Protein AF-A0A847ISI8-F1 (afdb_monomer_lite)

pLDDT: mean 74.15, std 16.44, range [33.94, 92.56]

Foldseek 3Di:
DDDPPPVVCVVPVPDDDDDDPVVVVVVVVVVVVVCVVPPDDDDDDDDDDDDDDDDDDDWDFAAPVVLCVLVVDDPVVVVCCCPPLQQFDFDADPNGTTGTPVQSVCVVVQQTAGPVRHRSDDD

Structure (mmCIF, N/CA/C/O backbone):
data_AF-A0A847ISI8-F1
#
_entry.id   AF-A0A847ISI8-F1
#
loop_
_atom_site.group_PDB
_atom_site.id
_atom_site.type_symbol
_atom_site.label_atom_id
_atom_site.label_alt_id
_atom_site.label_comp_id
_atom_site.label_asym_id
_atom_site.label_entity_id
_atom_site.label_seq_id
_atom_site.pdbx_PDB_ins_code
_atom_site.Cartn_x
_atom_site.Cartn_y
_atom_site.Cartn_z
_atom_site.occupancy
_atom_site.B_iso_or_equiv
_atom_site.auth_seq_id
_atom_site.auth_comp_id
_atom_site.auth_asym_id
_atom_site.auth_atom_id
_atom_site.pdbx_PDB_model_num
ATOM 1 N N . MET A 1 1 ? 17.277 -9.617 -46.816 1.00 47.56 1 MET A N 1
ATOM 2 C CA . MET A 1 1 ? 17.878 -10.237 -45.618 1.00 47.56 1 MET A CA 1
ATOM 3 C C . MET A 1 1 ? 17.778 -9.218 -44.500 1.00 47.56 1 MET A C 1
ATOM 5 O O . MET A 1 1 ? 18.490 -8.226 -44.554 1.00 47.56 1 MET A O 1
ATOM 9 N N . GLY A 1 2 ? 16.815 -9.379 -43.592 1.00 66.12 2 GLY A N 1
ATOM 10 C CA . GLY A 1 2 ? 16.761 -8.571 -42.373 1.00 66.12 2 GLY A CA 1
ATOM 11 C C . GLY A 1 2 ? 17.753 -9.144 -41.368 1.00 66.12 2 GLY A C 1
ATOM 12 O O . GLY A 1 2 ? 17.881 -10.363 -41.279 1.00 66.12 2 GLY A O 1
ATOM 13 N N . ILE A 1 3 ? 18.491 -8.283 -40.679 1.00 76.06 3 ILE A N 1
ATOM 14 C CA . ILE A 1 3 ? 19.351 -8.698 -39.571 1.00 76.06 3 ILE A CA 1
ATOM 15 C C . ILE A 1 3 ? 18.443 -8.847 -38.351 1.00 76.06 3 ILE A C 1
ATOM 17 O O . ILE A 1 3 ? 17.721 -7.907 -38.020 1.00 76.06 3 ILE A O 1
ATOM 21 N N . ASP A 1 4 ? 18.464 -10.014 -37.709 1.00 83.06 4 ASP A N 1
ATOM 22 C CA . ASP A 1 4 ? 17.762 -10.216 -36.445 1.00 83.06 4 ASP A CA 1
ATOM 23 C C . ASP A 1 4 ? 18.556 -9.558 -35.311 1.00 83.06 4 ASP A C 1
ATOM 25 O O . ASP A 1 4 ? 19.555 -10.083 -34.815 1.00 83.06 4 ASP A O 1
ATOM 29 N N . ILE A 1 5 ? 18.113 -8.359 -34.940 1.00 82.94 5 ILE A N 1
ATOM 30 C CA . ILE A 1 5 ? 18.723 -7.551 -33.883 1.00 82.94 5 ILE A CA 1
ATOM 31 C C . ILE A 1 5 ? 18.575 -8.244 -32.519 1.00 82.94 5 ILE A C 1
ATOM 33 O O . ILE A 1 5 ? 19.440 -8.075 -31.662 1.00 82.94 5 ILE A O 1
ATOM 37 N N . TYR A 1 6 ? 17.518 -9.039 -32.318 1.00 83.88 6 TYR A N 1
ATOM 38 C CA . TYR A 1 6 ? 17.254 -9.702 -31.045 1.00 83.88 6 TYR A CA 1
ATOM 39 C C . TYR A 1 6 ? 18.282 -10.800 -30.770 1.00 83.88 6 TYR A C 1
ATOM 41 O O . TYR A 1 6 ? 18.927 -10.787 -29.721 1.00 83.88 6 TYR A O 1
ATOM 49 N N . SER A 1 7 ? 18.505 -11.697 -31.733 1.00 85.25 7 SER A N 1
ATOM 50 C CA . SER A 1 7 ? 19.541 -12.731 -31.611 1.00 85.25 7 SER A CA 1
ATOM 51 C C . SER A 1 7 ? 20.938 -12.130 -31.474 1.00 85.25 7 SER A C 1
ATOM 53 O O . SER A 1 7 ? 21.706 -12.557 -30.618 1.00 85.25 7 SER A O 1
ATOM 55 N N . LEU A 1 8 ? 21.246 -11.077 -32.240 1.00 85.44 8 LEU A N 1
ATOM 56 C CA . LEU A 1 8 ? 22.545 -10.408 -32.160 1.00 85.44 8 LEU A CA 1
ATOM 57 C C . LEU A 1 8 ? 22.813 -9.810 -30.768 1.00 85.44 8 LEU A C 1
ATOM 59 O O . LEU A 1 8 ? 23.932 -9.897 -30.267 1.00 85.44 8 LEU A O 1
ATOM 63 N N . ALA A 1 9 ? 21.791 -9.224 -30.139 1.00 87.75 9 ALA A N 1
ATOM 64 C CA . ALA A 1 9 ? 21.897 -8.668 -28.793 1.00 87.75 9 ALA A CA 1
ATOM 65 C C . ALA A 1 9 ? 22.051 -9.749 -27.707 1.00 87.75 9 ALA A C 1
ATOM 67 O O . ALA A 1 9 ? 22.676 -9.485 -26.681 1.00 87.75 9 ALA A O 1
ATOM 68 N N . LEU A 1 10 ? 21.503 -10.953 -27.919 1.00 88.38 10 LEU A N 1
ATOM 69 C CA . LEU A 1 10 ? 21.673 -12.086 -27.002 1.00 88.38 10 LEU A CA 1
ATOM 70 C C . LEU A 1 10 ? 23.075 -12.693 -27.087 1.00 88.38 10 LEU A C 1
ATOM 72 O O . LEU A 1 10 ? 23.683 -12.969 -26.054 1.00 88.38 10 LEU A O 1
ATOM 76 N N . ASP A 1 11 ? 23.585 -12.879 -28.304 1.00 92.56 11 ASP A N 1
ATOM 77 C CA . ASP A 1 11 ? 24.890 -13.502 -28.533 1.00 92.56 11 ASP A CA 1
ATOM 78 C C . ASP A 1 11 ? 26.052 -12.559 -28.176 1.00 92.56 11 ASP A C 1
ATOM 80 O O . ASP A 1 11 ? 27.118 -13.007 -27.748 1.00 92.56 11 ASP A O 1
ATOM 84 N N . TYR A 1 12 ? 25.847 -11.244 -28.317 1.00 90.75 12 TYR A N 1
ATOM 85 C CA . TYR A 1 12 ? 26.867 -10.223 -28.079 1.00 90.75 12 TYR A CA 1
ATOM 86 C C . TYR A 1 12 ? 26.295 -9.025 -27.295 1.00 90.75 12 TYR A C 1
ATOM 88 O O . TYR A 1 12 ? 26.014 -7.976 -27.890 1.00 90.75 12 TYR A O 1
ATOM 96 N N . PRO A 1 13 ? 26.161 -9.133 -25.958 1.00 87.06 13 PRO A N 1
ATOM 97 C CA . PRO A 1 13 ? 25.472 -8.135 -25.131 1.00 87.06 13 PRO A CA 1
ATOM 98 C C . PRO A 1 13 ? 26.160 -6.762 -25.087 1.00 87.06 13 PRO A C 1
ATOM 100 O O . PRO A 1 13 ? 25.494 -5.754 -24.866 1.00 87.06 13 PRO A O 1
ATOM 103 N N . ASP A 1 14 ? 27.469 -6.701 -25.339 1.00 91.38 14 ASP A N 1
ATOM 104 C CA . ASP A 1 14 ? 28.242 -5.449 -25.350 1.00 91.38 14 ASP A CA 1
ATOM 105 C C . ASP A 1 14 ? 28.233 -4.739 -26.722 1.00 91.38 14 ASP A C 1
ATOM 107 O O . ASP A 1 14 ? 28.962 -3.768 -26.943 1.00 91.38 14 ASP A O 1
ATOM 111 N N . THR A 1 15 ? 27.426 -5.214 -27.678 1.00 88.06 15 THR A N 1
ATOM 112 C CA . THR A 1 15 ? 27.358 -4.638 -29.028 1.00 88.06 15 THR A CA 1
ATOM 113 C C . THR A 1 15 ? 26.641 -3.292 -29.030 1.00 88.06 15 THR A C 1
ATOM 115 O O . THR A 1 15 ? 25.498 -3.169 -28.593 1.00 88.06 15 THR A O 1
ATOM 118 N N . ILE A 1 16 ? 27.274 -2.279 -29.622 1.00 88.69 16 ILE A N 1
ATOM 119 C CA . ILE A 1 16 ? 26.649 -0.974 -29.857 1.00 88.69 16 ILE A CA 1
ATOM 120 C C . ILE A 1 16 ? 25.997 -0.979 -31.240 1.00 88.69 16 ILE A C 1
ATOM 122 O O . ILE A 1 16 ? 26.681 -1.065 -32.259 1.00 88.69 16 ILE A O 1
ATOM 126 N N . ILE A 1 17 ? 24.672 -0.840 -31.274 1.00 87.25 17 ILE A N 1
ATOM 127 C CA . ILE A 1 17 ? 23.886 -0.809 -32.512 1.00 87.25 17 ILE A CA 1
ATOM 128 C C . ILE A 1 17 ? 23.367 0.609 -32.737 1.00 87.25 17 ILE A C 1
ATOM 130 O O . ILE A 1 17 ? 22.680 1.182 -31.892 1.00 87.25 17 ILE A O 1
ATOM 134 N N . GLN A 1 18 ? 23.688 1.185 -33.894 1.00 88.56 18 GLN A N 1
ATOM 135 C CA . GLN A 1 18 ? 23.125 2.465 -34.311 1.00 88.56 18 GLN A CA 1
ATOM 136 C C . GLN A 1 18 ? 21.760 2.236 -34.964 1.00 88.56 18 GLN A C 1
ATOM 138 O O . GLN A 1 18 ? 21.664 1.589 -36.004 1.00 88.56 18 GLN A O 1
ATOM 143 N N . VAL A 1 19 ? 20.709 2.795 -34.364 1.00 87.69 19 VAL A N 1
ATOM 144 C CA . VAL A 1 19 ? 19.331 2.735 -34.871 1.00 87.69 19 VAL A CA 1
ATOM 145 C C . VAL A 1 19 ? 18.779 4.142 -35.077 1.00 87.69 19 VAL A C 1
ATOM 147 O O . VAL A 1 19 ? 19.171 5.085 -34.384 1.00 87.69 19 VAL A O 1
ATOM 150 N N . LYS A 1 20 ? 17.862 4.310 -36.035 1.00 90.50 20 LYS A N 1
ATOM 151 C CA . LYS A 1 20 ? 17.154 5.583 -36.195 1.00 90.50 20 LYS A CA 1
ATOM 152 C C . LYS A 1 20 ? 16.159 5.768 -35.054 1.00 90.50 20 LYS A C 1
ATOM 154 O O . LYS A 1 20 ? 15.511 4.824 -34.612 1.00 90.50 20 LYS A O 1
ATOM 159 N N . ALA A 1 21 ? 15.987 7.015 -34.623 1.00 87.69 21 ALA A N 1
ATOM 160 C CA . ALA A 1 21 ? 15.030 7.348 -33.571 1.00 87.69 21 ALA A CA 1
ATOM 161 C C . ALA A 1 21 ? 13.574 7.013 -33.956 1.00 87.69 21 ALA A C 1
ATOM 163 O O . ALA A 1 21 ? 12.790 6.659 -33.081 1.00 87.69 21 ALA A O 1
ATOM 164 N N . SER A 1 22 ? 13.217 7.095 -35.246 1.00 87.25 22 SER A N 1
ATOM 165 C CA . SER A 1 22 ? 11.895 6.697 -35.758 1.00 87.25 22 SER A CA 1
ATOM 166 C C . SER A 1 22 ? 11.588 5.234 -35.457 1.00 87.25 22 SER A C 1
ATOM 168 O O . SER A 1 22 ? 10.532 4.923 -34.913 1.00 87.25 22 SER A O 1
ATOM 170 N N . ASP A 1 23 ? 12.553 4.369 -35.745 1.00 86.50 23 ASP A N 1
ATOM 171 C CA . ASP A 1 23 ? 12.400 2.919 -35.685 1.00 86.50 23 ASP A CA 1
ATOM 172 C C . ASP A 1 23 ? 12.342 2.465 -34.217 1.00 86.50 23 ASP A C 1
ATOM 174 O O . ASP A 1 23 ? 11.575 1.575 -33.858 1.00 86.50 23 ASP A O 1
ATOM 178 N N . LEU A 1 24 ? 13.079 3.151 -33.332 1.00 87.06 24 LEU A N 1
ATOM 179 C CA . LEU A 1 24 ? 13.000 2.935 -31.885 1.00 87.06 24 LEU A CA 1
ATOM 180 C C . LEU A 1 24 ? 11.615 3.292 -31.318 1.00 87.06 24 LEU A C 1
ATOM 182 O O . LEU A 1 24 ? 11.102 2.588 -30.449 1.00 87.06 24 LEU A O 1
ATOM 186 N N . VAL A 1 25 ? 11.002 4.379 -31.798 1.00 88.00 25 VAL A N 1
ATOM 187 C CA . VAL A 1 25 ? 9.648 4.776 -31.375 1.00 88.00 25 VAL A CA 1
ATOM 188 C C . VAL A 1 25 ? 8.603 3.795 -31.897 1.00 88.00 25 VAL A C 1
ATOM 190 O O . VAL A 1 25 ? 7.663 3.477 -31.172 1.00 88.00 25 VAL A O 1
ATOM 193 N N . GLU A 1 26 ? 8.752 3.316 -33.128 1.00 86.19 26 GLU A N 1
ATOM 194 C CA . GLU A 1 26 ? 7.860 2.315 -33.712 1.00 86.19 26 GLU A CA 1
ATOM 195 C C . GLU A 1 26 ? 7.916 0.999 -32.930 1.00 86.19 26 GLU A C 1
ATOM 197 O O . GLU A 1 26 ? 6.876 0.518 -32.481 1.00 86.19 26 GLU A O 1
ATOM 202 N N . ALA A 1 27 ? 9.119 0.495 -32.639 1.00 84.50 27 ALA A N 1
ATOM 203 C CA . ALA A 1 27 ? 9.303 -0.681 -31.794 1.00 84.50 27 ALA A CA 1
ATOM 204 C C . ALA A 1 27 ? 8.654 -0.494 -30.411 1.00 84.50 27 ALA A C 1
ATOM 206 O O . ALA A 1 27 ? 7.904 -1.353 -29.953 1.00 84.50 27 ALA A O 1
ATOM 207 N N . ALA A 1 28 ? 8.868 0.659 -29.763 1.00 84.94 28 ALA A N 1
ATOM 208 C CA . ALA A 1 28 ? 8.262 0.962 -28.467 1.00 84.94 28 ALA A CA 1
ATOM 209 C C . ALA A 1 28 ? 6.723 0.950 -28.501 1.00 84.94 28 ALA A C 1
ATOM 211 O O . ALA A 1 28 ? 6.102 0.530 -27.528 1.00 84.94 28 ALA A O 1
ATOM 212 N N . ARG A 1 29 ? 6.094 1.394 -29.598 1.00 84.38 29 ARG A N 1
ATOM 213 C CA . ARG A 1 29 ? 4.629 1.357 -29.751 1.00 84.38 29 ARG A CA 1
ATOM 214 C C . ARG A 1 29 ? 4.105 -0.068 -29.869 1.00 84.38 29 ARG A C 1
ATOM 216 O O . ARG A 1 29 ? 3.160 -0.395 -29.162 1.00 84.38 29 ARG A O 1
ATOM 223 N N . VAL A 1 30 ? 4.757 -0.903 -30.678 1.00 82.50 30 VAL A N 1
ATOM 224 C CA . VAL A 1 30 ? 4.402 -2.325 -30.822 1.00 82.50 30 VAL A CA 1
ATOM 225 C C . VAL A 1 30 ? 4.483 -3.041 -29.469 1.00 82.50 30 VAL A C 1
ATOM 227 O O . VAL A 1 30 ? 3.543 -3.726 -29.082 1.00 82.50 30 VAL A O 1
ATOM 230 N N . PHE A 1 31 ? 5.533 -2.788 -28.677 1.00 78.44 31 PHE A N 1
ATOM 231 C CA . PHE A 1 31 ? 5.636 -3.351 -27.324 1.00 78.44 31 PHE A CA 1
ATOM 232 C C . PHE A 1 31 ? 4.520 -2.884 -26.380 1.00 78.44 31 PHE A C 1
ATOM 234 O O . PHE A 1 31 ? 4.075 -3.649 -25.529 1.00 78.44 31 PHE A O 1
ATOM 241 N N . ILE A 1 32 ? 4.069 -1.631 -26.494 1.00 78.06 32 ILE A N 1
ATOM 242 C CA . ILE A 1 32 ? 2.969 -1.111 -25.668 1.00 78.06 32 ILE A CA 1
ATOM 243 C C . ILE A 1 32 ? 1.639 -1.764 -26.058 1.00 78.06 32 ILE A C 1
ATOM 245 O O . ILE A 1 32 ? 0.830 -2.038 -25.175 1.00 78.06 32 ILE A O 1
ATOM 249 N N . GLU A 1 33 ? 1.408 -2.017 -27.346 1.00 68.69 33 GLU A N 1
ATOM 250 C CA . GLU A 1 33 ? 0.206 -2.708 -27.826 1.00 68.69 33 GLU A CA 1
ATOM 251 C C . GLU A 1 33 ? 0.173 -4.172 -27.363 1.00 68.69 33 GLU A C 1
ATOM 253 O O . GLU A 1 33 ? -0.853 -4.618 -26.850 1.00 68.69 33 GLU A O 1
ATOM 258 N N . ASP A 1 34 ? 1.308 -4.875 -27.412 1.00 64.81 34 ASP A N 1
ATOM 259 C CA . ASP A 1 34 ? 1.438 -6.234 -26.864 1.00 64.81 34 ASP A CA 1
ATOM 260 C C . ASP A 1 34 ? 1.222 -6.269 -25.341 1.00 64.81 34 ASP A C 1
ATOM 262 O O . ASP A 1 34 ? 0.575 -7.174 -24.810 1.00 64.81 34 ASP A O 1
ATOM 266 N N . LEU A 1 35 ? 1.708 -5.255 -24.619 1.00 59.22 35 LEU A N 1
ATOM 267 C CA . LEU A 1 35 ? 1.489 -5.122 -23.176 1.00 59.22 35 LEU A CA 1
ATOM 268 C C . LEU A 1 35 ? 0.056 -4.707 -22.821 1.00 59.22 35 LEU A C 1
ATOM 270 O O . LEU A 1 35 ? -0.404 -5.026 -21.730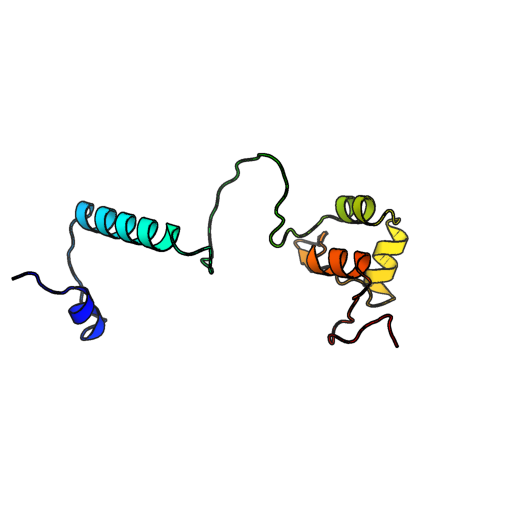 1.00 59.22 35 LEU A O 1
ATOM 274 N N . ALA A 1 36 ? -0.675 -4.033 -23.713 1.00 58.56 36 ALA A N 1
ATOM 275 C CA . ALA A 1 36 ? -2.075 -3.671 -23.483 1.00 58.56 36 ALA A CA 1
ATOM 276 C C . ALA A 1 36 ? -3.013 -4.895 -23.473 1.00 58.56 36 ALA A C 1
ATOM 278 O O . ALA A 1 36 ? -4.123 -4.810 -22.948 1.00 58.56 36 ALA A O 1
ATOM 279 N N . LEU A 1 37 ? -2.563 -6.037 -24.007 1.00 55.06 37 LEU A N 1
ATOM 280 C CA . LEU A 1 37 ? -3.273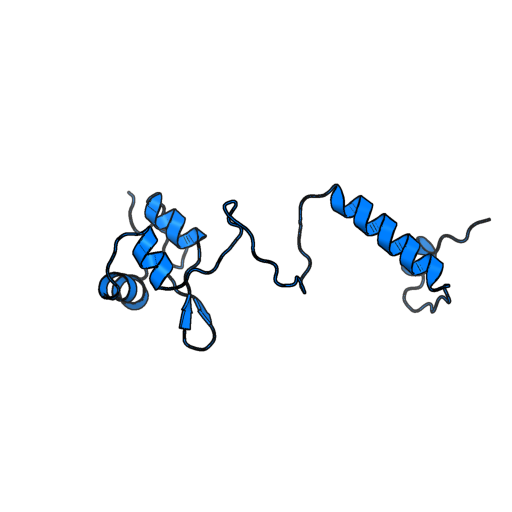 -7.319 -23.961 1.00 55.06 37 LEU A CA 1
ATOM 281 C C . LEU A 1 37 ? -2.949 -8.152 -22.706 1.00 55.06 37 LEU A C 1
ATOM 283 O O . LEU A 1 37 ? -3.587 -9.181 -22.476 1.00 55.06 37 LEU A O 1
ATOM 287 N N . VAL A 1 38 ? -2.007 -7.708 -21.866 1.00 47.47 38 VAL A N 1
ATOM 288 C CA . VAL A 1 38 ? -1.633 -8.369 -20.608 1.00 47.47 38 VAL A CA 1
ATOM 289 C C . VAL A 1 38 ? -2.020 -7.459 -19.436 1.00 47.47 38 VAL A C 1
ATOM 291 O O . VAL A 1 38 ? -1.470 -6.365 -19.308 1.00 47.47 38 VAL A O 1
ATOM 294 N N . PRO A 1 39 ? -2.945 -7.860 -18.542 1.00 44.81 39 PRO A N 1
ATOM 295 C CA . PRO A 1 39 ? -3.266 -7.051 -17.377 1.00 44.81 39 PRO A CA 1
ATOM 296 C C . PRO A 1 39 ? -2.053 -6.993 -16.438 1.00 44.81 39 PRO A C 1
ATOM 298 O O . PRO A 1 39 ? -1.705 -7.958 -15.764 1.00 44.81 39 PRO A O 1
ATOM 301 N N . GLU A 1 40 ? -1.406 -5.830 -16.449 1.00 52.19 40 GLU A N 1
ATOM 302 C CA . GLU A 1 40 ? -0.673 -5.188 -15.359 1.00 52.19 40 GLU A CA 1
ATOM 303 C C . GLU A 1 40 ? 0.061 -6.142 -14.397 1.00 52.19 40 GLU A C 1
ATOM 305 O O . GLU A 1 40 ? -0.351 -6.398 -13.263 1.00 52.19 40 GLU A O 1
ATOM 310 N N . GLN A 1 41 ? 1.220 -6.630 -14.841 1.00 46.72 41 GLN A N 1
ATOM 311 C CA . GLN A 1 41 ? 2.281 -7.088 -13.949 1.00 46.72 41 GLN A CA 1
ATOM 312 C C . GLN A 1 41 ? 3.456 -6.112 -14.062 1.00 46.72 41 GLN A C 1
ATOM 314 O O . GLN A 1 41 ? 4.174 -6.074 -15.053 1.00 46.72 41 GLN A O 1
ATOM 319 N N . GLU A 1 42 ? 3.580 -5.289 -13.021 1.00 51.12 42 GLU A N 1
ATOM 320 C CA . GLU A 1 42 ? 4.802 -4.629 -12.559 1.00 51.12 42 GLU A CA 1
ATOM 321 C C . GLU A 1 42 ? 5.666 -3.900 -13.599 1.00 51.12 42 GLU A C 1
ATOM 323 O O . GLU A 1 42 ? 6.578 -4.454 -14.200 1.00 51.12 42 GLU A O 1
ATOM 328 N N . THR A 1 43 ? 5.557 -2.571 -13.640 1.00 41.03 43 THR A N 1
ATOM 329 C CA . THR A 1 43 ? 6.770 -1.753 -13.779 1.00 41.03 43 THR A CA 1
ATOM 330 C C . THR A 1 43 ? 6.652 -0.432 -13.029 1.00 41.03 43 THR A C 1
ATOM 332 O O . THR A 1 43 ? 5.909 0.491 -13.350 1.00 41.03 43 THR A O 1
ATOM 335 N N . ARG A 1 44 ? 7.431 -0.406 -11.953 1.00 45.91 44 ARG A N 1
ATOM 336 C CA . ARG A 1 44 ? 8.034 0.724 -11.254 1.00 45.91 44 ARG A CA 1
ATOM 337 C C . ARG A 1 44 ? 8.126 2.001 -12.108 1.00 45.91 44 ARG A C 1
ATOM 339 O O . ARG A 1 44 ? 8.869 2.057 -13.078 1.00 45.91 44 ARG A O 1
ATOM 346 N N . GLY A 1 45 ? 7.491 3.064 -11.619 1.00 42.03 45 GLY A N 1
ATOM 347 C CA . GLY A 1 45 ? 7.859 4.438 -11.951 1.00 42.03 45 GLY A CA 1
ATOM 348 C C . GLY A 1 45 ? 6.923 5.145 -12.927 1.00 42.03 45 GLY A C 1
ATOM 349 O O . GLY A 1 45 ? 6.994 4.950 -14.131 1.00 42.03 45 GLY A O 1
ATOM 350 N N . ARG A 1 46 ? 6.185 6.113 -12.364 1.00 53.97 46 ARG A N 1
ATOM 351 C CA . ARG A 1 46 ? 5.595 7.288 -13.029 1.00 53.97 46 ARG A CA 1
ATOM 352 C C . ARG A 1 46 ? 4.229 7.092 -13.696 1.00 53.97 46 ARG A C 1
ATOM 354 O O . ARG A 1 46 ? 4.150 6.870 -14.892 1.00 53.97 46 ARG A O 1
ATOM 361 N N . LYS A 1 47 ? 3.161 7.425 -12.965 1.00 43.00 47 LYS A N 1
ATOM 362 C CA . LYS A 1 47 ? 1.943 8.063 -13.511 1.00 43.00 47 LYS A CA 1
ATOM 363 C C . LYS A 1 47 ? 1.443 9.066 -12.461 1.00 43.00 47 LYS A C 1
ATOM 365 O O . LYS A 1 47 ? 1.213 8.692 -11.321 1.00 43.00 47 LYS A O 1
ATOM 370 N N . LYS A 1 48 ? 1.679 10.368 -12.663 1.00 38.59 48 LYS A N 1
ATOM 371 C CA . LYS A 1 48 ? 0.828 11.342 -13.380 1.00 38.59 48 LYS A CA 1
ATOM 372 C C . LYS A 1 48 ? -0.582 11.401 -12.781 1.00 38.59 48 LYS A C 1
ATOM 374 O O . LYS A 1 48 ? -1.425 10.564 -13.067 1.00 38.59 48 LYS A O 1
ATOM 379 N N . THR A 1 49 ? -0.772 12.421 -11.949 1.00 44.38 49 THR A N 1
ATOM 380 C CA . THR A 1 49 ? -2.036 12.935 -11.425 1.00 44.38 49 THR A CA 1
ATOM 381 C C . THR A 1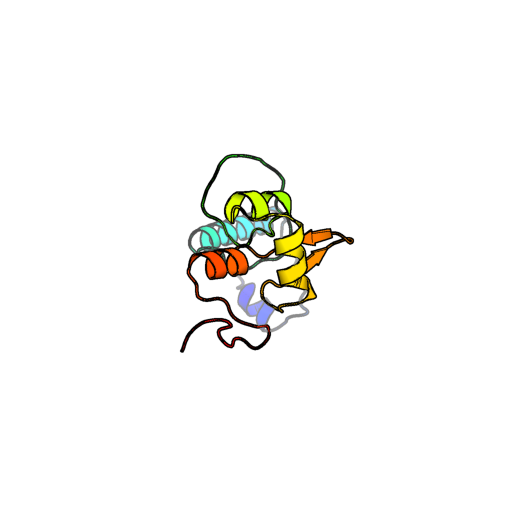 49 ? -3.047 13.137 -12.548 1.00 44.38 49 THR A C 1
ATOM 383 O O . THR A 1 49 ? -2.820 13.970 -13.424 1.00 44.38 49 THR A O 1
ATOM 386 N N . THR A 1 50 ? -4.170 12.429 -12.514 1.00 37.28 50 THR A N 1
ATOM 387 C CA . THR A 1 50 ? -5.461 12.967 -12.958 1.00 37.28 50 THR A CA 1
ATOM 388 C C . THR A 1 50 ? -6.552 12.271 -12.156 1.00 37.28 50 THR A C 1
ATOM 390 O O . THR A 1 50 ? -6.626 11.048 -12.098 1.00 37.28 50 THR A O 1
ATOM 393 N N . GLU A 1 51 ? -7.315 13.097 -11.459 1.00 50.19 51 GLU A N 1
ATOM 394 C CA . GLU A 1 51 ? -8.468 12.764 -10.642 1.00 50.19 51 GLU A CA 1
ATOM 395 C C . GLU A 1 51 ? -9.625 12.321 -11.542 1.00 50.19 51 GLU A C 1
ATOM 397 O O . GLU A 1 51 ? -9.984 13.078 -12.436 1.00 50.19 51 GLU A O 1
ATOM 402 N N . THR A 1 52 ? -10.229 11.162 -11.267 1.00 33.94 52 THR A N 1
ATOM 403 C CA . THR A 1 52 ? -11.684 10.941 -11.368 1.00 33.94 52 THR A CA 1
ATOM 404 C C . THR A 1 52 ? -12.068 9.564 -10.800 1.00 33.94 52 THR A C 1
ATOM 406 O O . THR A 1 52 ? -11.631 8.535 -11.294 1.00 33.94 52 THR A O 1
ATOM 409 N N . VAL A 1 53 ? -12.896 9.601 -9.749 1.00 40.59 53 VAL A N 1
ATOM 410 C CA . VAL A 1 53 ? -14.056 8.728 -9.458 1.00 40.59 53 VAL A CA 1
ATOM 411 C C . VAL A 1 53 ? -13.854 7.192 -9.482 1.00 40.59 53 VAL A C 1
ATOM 413 O O . VAL A 1 53 ? -13.833 6.580 -10.538 1.00 40.59 53 VAL A O 1
ATOM 416 N N . GLU A 1 54 ? -13.757 6.629 -8.265 1.00 40.41 54 GLU A N 1
ATOM 417 C CA . GLU A 1 54 ? -14.251 5.340 -7.697 1.00 40.41 54 GLU A CA 1
ATOM 418 C C . GLU A 1 54 ? -14.769 4.185 -8.607 1.00 40.41 54 GLU A C 1
ATOM 420 O O . GLU A 1 54 ? -15.380 4.455 -9.634 1.00 40.41 54 GLU A O 1
ATOM 425 N N . PRO A 1 55 ? -14.793 2.902 -8.151 1.00 48.12 55 PRO A N 1
ATOM 426 C CA . PRO A 1 55 ? -14.021 2.214 -7.111 1.00 48.12 55 PRO A CA 1
ATOM 427 C C . PRO A 1 55 ? -13.574 0.806 -7.578 1.00 48.12 55 PRO A C 1
ATOM 429 O O . PRO A 1 55 ? -14.341 -0.151 -7.534 1.00 48.12 55 PRO A O 1
ATOM 432 N N . ASP A 1 56 ? -12.308 0.634 -7.922 1.00 39.53 56 ASP A N 1
ATOM 433 C CA . ASP A 1 56 ? -11.688 -0.691 -7.901 1.00 39.53 56 ASP A CA 1
ATOM 434 C C . ASP A 1 56 ? -10.330 -0.481 -7.258 1.00 39.53 56 ASP A C 1
ATOM 436 O O . ASP A 1 56 ? -9.486 0.191 -7.835 1.00 39.53 56 ASP A O 1
ATOM 440 N N . LYS A 1 57 ? -10.197 -0.820 -5.970 1.00 47.84 57 LYS A N 1
ATOM 441 C CA . LYS A 1 57 ? -9.083 -0.380 -5.113 1.00 47.84 57 LYS A CA 1
ATOM 442 C C . LYS A 1 57 ? -7.882 -1.313 -5.285 1.00 47.84 57 LYS A C 1
ATOM 444 O O . LYS A 1 57 ? -7.868 -2.361 -4.633 1.00 47.84 57 LYS A O 1
ATOM 449 N N . PRO A 1 58 ? -6.781 -0.924 -5.956 1.00 47.62 58 PRO A N 1
ATOM 450 C CA . PRO A 1 58 ? -5.531 -1.634 -5.813 1.00 47.62 58 PRO A CA 1
ATOM 451 C C . PRO A 1 58 ? -4.680 -0.849 -4.807 1.00 47.62 58 PRO A C 1
ATOM 453 O O . PRO A 1 58 ? -4.168 0.234 -5.077 1.00 47.62 58 PRO A O 1
ATOM 456 N N . LYS A 1 59 ? -4.498 -1.412 -3.610 1.00 55.94 59 LYS A N 1
ATOM 457 C CA . LYS A 1 59 ? -3.366 -1.073 -2.724 1.00 55.94 59 LYS A CA 1
ATOM 458 C C . LYS A 1 59 ? -3.274 0.402 -2.269 1.00 55.94 59 LYS A C 1
ATOM 460 O O . LYS A 1 59 ? -2.176 0.928 -2.102 1.00 55.94 59 LYS A O 1
ATOM 465 N N . THR A 1 60 ? -4.391 1.078 -1.999 1.00 70.00 60 THR A N 1
ATOM 466 C CA . THR A 1 60 ? -4.353 2.433 -1.419 1.00 70.00 60 THR A CA 1
ATOM 467 C C . THR A 1 60 ? -3.990 2.375 0.066 1.00 70.00 60 THR A C 1
ATOM 469 O O . THR A 1 60 ? -4.654 1.713 0.868 1.00 70.00 60 THR A O 1
ATOM 472 N N . LEU A 1 61 ? -2.914 3.069 0.434 1.00 80.00 61 LEU A N 1
ATOM 473 C CA . LEU A 1 61 ? -2.576 3.351 1.823 1.00 80.00 61 LEU A CA 1
ATOM 474 C C . LEU A 1 61 ? -3.524 4.424 2.363 1.00 80.00 61 LEU A C 1
ATOM 476 O O . LEU A 1 61 ? -3.446 5.589 1.977 1.00 80.00 61 LEU A O 1
ATOM 480 N N . LEU A 1 62 ? -4.406 4.015 3.262 1.00 84.81 62 LEU A N 1
ATOM 481 C CA . LEU A 1 62 ? -5.444 4.845 3.844 1.00 84.81 62 LEU A CA 1
ATOM 482 C C . LEU A 1 62 ? -4.882 5.729 4.956 1.00 84.81 62 LEU A C 1
ATOM 484 O O . LEU A 1 62 ? -4.047 5.321 5.769 1.00 84.81 62 LEU A O 1
ATOM 488 N N . THR A 1 63 ? -5.353 6.968 4.981 1.00 86.88 63 THR A N 1
ATOM 489 C CA . THR A 1 63 ? -5.124 7.922 6.062 1.00 86.88 63 THR A CA 1
ATOM 490 C C . THR A 1 63 ? -5.978 7.572 7.267 1.00 86.88 63 THR A C 1
ATOM 492 O O . THR A 1 63 ? -7.058 6.995 7.157 1.00 86.88 63 THR A O 1
ATOM 495 N N . LYS A 1 64 ? -5.549 8.029 8.441 1.00 87.38 64 LYS A N 1
ATOM 496 C CA . LYS A 1 64 ? -6.283 7.866 9.701 1.00 87.38 64 LYS A CA 1
ATOM 497 C C . LYS A 1 64 ? -7.766 8.238 9.597 1.00 87.38 64 LYS A C 1
ATOM 499 O O . LYS A 1 64 ? -8.615 7.511 10.100 1.00 87.38 64 LYS A O 1
ATOM 504 N N . ARG A 1 65 ? -8.083 9.364 8.943 1.00 85.38 65 ARG A N 1
ATOM 505 C CA . ARG A 1 65 ? -9.466 9.844 8.765 1.00 85.38 65 ARG A CA 1
ATOM 506 C C . ARG A 1 65 ? -10.311 8.884 7.940 1.00 85.38 65 ARG A C 1
ATOM 508 O O . ARG A 1 65 ? -11.464 8.655 8.289 1.00 85.38 65 ARG A O 1
ATOM 515 N N . GLU A 1 66 ? -9.744 8.319 6.883 1.00 86.06 66 GLU A N 1
ATOM 516 C CA . GLU A 1 66 ? -10.440 7.348 6.039 1.00 86.06 66 GLU A CA 1
ATOM 517 C C . GLU A 1 66 ? -10.690 6.048 6.797 1.00 86.06 66 GLU A C 1
ATOM 519 O O . GLU A 1 66 ? -11.807 5.540 6.767 1.00 86.06 66 GLU A O 1
ATOM 524 N N . VAL A 1 67 ? -9.700 5.554 7.549 1.00 87.12 67 VAL A N 1
ATOM 525 C CA . VAL A 1 67 ? -9.866 4.336 8.359 1.00 87.12 67 VAL A CA 1
ATOM 526 C C . VAL A 1 67 ? -10.949 4.510 9.420 1.00 87.12 67 VAL A C 1
ATOM 528 O O . VAL A 1 67 ? -11.800 3.638 9.571 1.00 87.12 67 VAL A O 1
ATOM 531 N N . MET A 1 68 ? -10.966 5.650 10.118 1.00 88.62 68 MET A N 1
ATOM 532 C CA . MET A 1 68 ? -12.014 5.954 11.102 1.00 88.62 68 MET A CA 1
ATOM 533 C C . MET A 1 68 ? -13.403 5.983 10.460 1.00 88.62 68 MET A C 1
ATOM 535 O O . MET A 1 68 ? -14.350 5.457 11.036 1.00 88.62 68 MET A O 1
ATOM 539 N N . LYS A 1 69 ? -13.531 6.559 9.256 1.00 87.25 69 LYS A N 1
ATOM 540 C CA . LYS A 1 69 ? -14.805 6.603 8.526 1.00 87.25 69 LYS A CA 1
ATOM 541 C C . LYS A 1 69 ? -15.254 5.212 8.069 1.00 87.25 69 LYS A C 1
ATOM 543 O O . LYS A 1 69 ? -16.442 4.926 8.123 1.00 87.25 69 LYS A O 1
ATOM 548 N N . LEU A 1 70 ? -14.321 4.369 7.626 1.00 86.19 70 LEU A N 1
ATOM 549 C CA . LEU A 1 70 ? -14.613 3.016 7.142 1.00 86.19 70 LEU A CA 1
ATOM 550 C C . LEU A 1 70 ? -14.995 2.056 8.272 1.00 86.19 70 LEU A C 1
ATOM 552 O O . LEU A 1 70 ? -15.937 1.291 8.119 1.00 86.19 70 LEU A O 1
ATOM 556 N N . LEU A 1 71 ? -14.275 2.101 9.395 1.00 85.31 71 LEU A N 1
ATOM 557 C CA . LEU A 1 71 ? -14.485 1.185 10.521 1.00 85.31 71 LEU A CA 1
ATOM 558 C C . LEU A 1 71 ? -15.462 1.733 11.573 1.00 85.31 71 LEU A C 1
ATOM 560 O O . LEU A 1 71 ? -15.852 1.005 12.479 1.00 85.31 71 LEU A O 1
ATOM 564 N N . GLY A 1 72 ? -15.829 3.017 11.504 1.00 87.62 72 GLY A N 1
ATOM 565 C CA . GLY A 1 72 ? -16.696 3.661 12.497 1.00 87.62 72 GLY A CA 1
ATOM 566 C C . GLY A 1 72 ? -16.074 3.758 13.897 1.00 87.62 72 GLY A C 1
ATOM 567 O O . GLY A 1 72 ? -16.794 3.906 14.881 1.00 87.62 72 GLY A O 1
ATOM 568 N N . VAL A 1 73 ? -14.744 3.660 14.008 1.00 88.25 73 VAL A N 1
ATOM 569 C CA . VAL A 1 73 ? -14.018 3.671 15.288 1.00 88.25 73 VAL A CA 1
ATOM 570 C C . VAL A 1 73 ? -13.346 5.014 15.559 1.00 88.25 73 VAL A C 1
ATOM 572 O O . VAL A 1 73 ? -12.948 5.739 14.647 1.00 88.25 73 VAL A O 1
ATOM 575 N N . GLY A 1 74 ? -13.172 5.329 16.843 1.00 88.31 74 GLY A N 1
ATOM 576 C CA . GLY A 1 74 ? -12.438 6.512 17.279 1.00 88.31 74 GLY A CA 1
ATOM 577 C C . GLY A 1 74 ? -10.921 6.394 17.090 1.00 88.31 74 GLY A C 1
ATOM 578 O O . GLY A 1 74 ? -10.346 5.304 17.050 1.00 88.31 74 GLY A O 1
ATOM 579 N N . GLU A 1 75 ? -10.253 7.545 17.058 1.00 86.94 75 GLU A N 1
ATOM 580 C CA . GLU A 1 75 ? -8.793 7.661 16.957 1.00 86.94 75 GLU A CA 1
ATOM 581 C C . GLU A 1 75 ? -8.047 6.871 18.042 1.00 86.94 75 GLU A C 1
ATOM 583 O O . GLU A 1 75 ? -7.043 6.211 17.768 1.00 86.94 75 GLU A O 1
ATOM 588 N N . THR A 1 76 ? -8.534 6.935 19.279 1.00 87.25 76 THR A N 1
ATOM 589 C CA . THR A 1 76 ? -7.907 6.279 20.431 1.00 87.25 76 THR A CA 1
ATOM 590 C C . THR A 1 76 ? -7.965 4.759 20.312 1.00 87.25 76 THR A C 1
ATOM 592 O O . THR A 1 76 ? -7.013 4.079 20.696 1.00 87.25 76 THR A O 1
ATOM 595 N N . THR A 1 77 ? -9.041 4.224 19.732 1.00 87.31 77 THR A N 1
ATOM 596 C CA . THR A 1 77 ? -9.186 2.799 19.416 1.00 87.31 77 THR A CA 1
ATOM 597 C C . THR A 1 77 ? -8.172 2.383 18.358 1.00 87.31 77 THR A C 1
ATOM 599 O O . THR A 1 77 ? -7.431 1.426 18.569 1.00 87.31 77 THR A O 1
ATOM 602 N N . LEU A 1 78 ? -8.054 3.161 17.277 1.00 88.12 78 LEU A N 1
ATOM 603 C CA . LEU A 1 78 ? -7.100 2.896 16.200 1.00 88.12 78 LEU A CA 1
ATOM 604 C C . LEU A 1 78 ? -5.644 2.918 16.696 1.00 88.12 78 LEU A C 1
ATOM 606 O O . LEU A 1 78 ? -4.837 2.068 16.325 1.00 88.12 78 LEU A O 1
ATOM 610 N N . TRP A 1 79 ? -5.309 3.864 17.578 1.00 85.25 79 TRP A N 1
ATOM 611 C CA . TRP A 1 79 ? -3.988 3.931 18.202 1.00 85.25 79 TRP A CA 1
ATOM 612 C C . TRP A 1 79 ? -3.715 2.726 19.109 1.00 85.25 79 TRP A C 1
ATOM 614 O O . TRP A 1 79 ? -2.643 2.130 19.034 1.00 85.25 79 TRP A O 1
ATOM 624 N N . ARG A 1 80 ? -4.690 2.316 19.931 1.00 85.06 80 ARG A N 1
ATOM 625 C CA . ARG A 1 80 ? -4.560 1.123 20.784 1.00 85.06 80 ARG A CA 1
ATOM 626 C C . ARG A 1 80 ? -4.354 -0.143 19.958 1.00 85.06 80 ARG A C 1
ATOM 628 O O . ARG A 1 80 ? -3.526 -0.966 20.330 1.00 85.06 80 ARG A O 1
ATOM 635 N N . TRP A 1 81 ? -5.064 -0.295 18.846 1.00 88.00 81 TRP A N 1
ATOM 636 C CA . TRP A 1 81 ? -4.881 -1.430 17.941 1.00 88.00 81 TRP A CA 1
ATOM 637 C C . TRP A 1 81 ? -3.483 -1.480 17.332 1.00 88.00 81 TRP A C 1
ATOM 639 O O . TRP A 1 81 ? -2.901 -2.557 17.256 1.00 88.00 81 TRP A O 1
ATOM 649 N N . ALA A 1 82 ? -2.925 -0.319 16.991 1.00 83.44 82 ALA A N 1
ATOM 650 C CA . ALA A 1 82 ? -1.582 -0.214 16.436 1.00 83.44 82 ALA A CA 1
ATOM 651 C C . ALA A 1 82 ? -0.447 -0.343 17.457 1.00 83.44 82 ALA A C 1
ATOM 653 O O . ALA A 1 82 ? 0.644 -0.765 17.102 1.00 83.44 82 ALA A O 1
ATOM 654 N N . THR A 1 83 ? -0.648 0.097 18.700 1.00 80.06 83 THR A N 1
ATOM 655 C CA . THR A 1 83 ? 0.440 0.205 19.691 1.00 80.06 83 THR A CA 1
ATOM 656 C C . THR A 1 83 ? 0.358 -0.839 20.801 1.00 80.06 83 THR A C 1
ATOM 658 O O . THR A 1 83 ? 1.380 -1.174 21.387 1.00 80.06 83 THR A O 1
ATOM 661 N N . LYS A 1 84 ? -0.837 -1.343 21.124 1.00 78.56 84 LYS A N 1
ATOM 662 C CA . LYS A 1 84 ? -1.057 -2.202 22.298 1.00 78.56 84 LYS A CA 1
ATOM 663 C C . LYS A 1 84 ? -1.474 -3.628 21.950 1.00 78.56 84 LYS A C 1
ATOM 665 O O . LYS A 1 84 ? -1.093 -4.543 22.668 1.00 78.56 84 LYS A O 1
ATOM 670 N N . TYR A 1 85 ? -2.294 -3.804 20.919 1.00 74.81 85 TYR A N 1
ATOM 671 C CA . TYR A 1 85 ? -2.944 -5.090 20.637 1.00 74.81 85 TYR A CA 1
ATOM 672 C C . TYR A 1 85 ? -2.384 -5.823 19.415 1.00 74.81 85 TYR A C 1
ATOM 674 O O . TYR A 1 85 ? -2.926 -6.866 19.077 1.00 74.81 85 TYR A O 1
ATOM 682 N N . ASP A 1 86 ? -1.355 -5.270 18.759 1.00 73.62 86 ASP A N 1
ATOM 683 C CA . ASP A 1 86 ? -0.754 -5.806 17.520 1.00 73.62 86 ASP A CA 1
ATOM 684 C C . ASP A 1 86 ? -1.804 -6.221 16.469 1.00 73.62 86 ASP A C 1
ATOM 686 O O . ASP A 1 86 ? -1.674 -7.190 15.731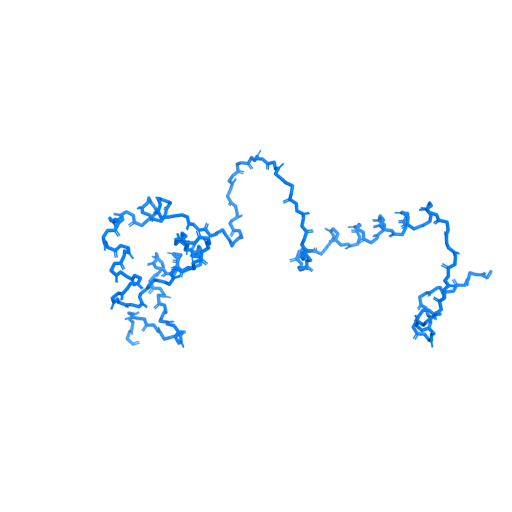 1.00 73.62 86 ASP A O 1
ATOM 690 N N . TYR A 1 87 ? -2.920 -5.490 16.465 1.00 74.94 87 TYR A N 1
ATOM 691 C CA . TYR A 1 87 ? -4.143 -5.860 15.756 1.00 74.94 87 TYR A CA 1
ATOM 692 C C . TYR A 1 87 ? -4.201 -5.217 14.374 1.00 74.94 87 TYR A C 1
ATOM 694 O O . TYR A 1 87 ? -4.827 -5.724 13.449 1.00 74.94 87 TYR A O 1
ATOM 702 N N . LEU A 1 88 ? -3.569 -4.054 14.237 1.00 83.81 88 LEU A N 1
ATOM 703 C CA . LEU A 1 88 ? -3.585 -3.282 13.011 1.00 83.81 88 LEU A CA 1
ATOM 704 C C . LEU A 1 88 ? -2.241 -2.594 12.828 1.00 83.81 88 LEU A C 1
ATOM 706 O O . LEU A 1 88 ? -1.871 -1.741 13.625 1.00 83.81 88 LEU A O 1
ATOM 710 N N . HIS A 1 89 ? -1.545 -2.915 11.744 1.00 82.38 89 HIS A N 1
ATOM 711 C CA . HIS A 1 89 ? -0.154 -2.522 11.546 1.00 82.38 89 HIS A CA 1
ATOM 712 C C . HIS A 1 89 ? -0.045 -1.290 10.632 1.00 82.38 89 HIS A C 1
ATOM 714 O O . HIS A 1 89 ? -0.128 -1.426 9.407 1.00 82.38 89 HIS A O 1
ATOM 720 N N . PRO A 1 90 ? 0.136 -0.068 11.174 1.00 85.94 90 PRO A N 1
ATOM 721 C CA . PRO A 1 90 ? 0.357 1.101 10.341 1.00 85.94 90 PRO A CA 1
ATOM 722 C C . PRO A 1 90 ? 1.757 1.075 9.719 1.00 85.94 90 PRO A C 1
ATOM 724 O O . PRO A 1 90 ? 2.750 0.743 10.362 1.00 85.94 90 PRO A O 1
ATOM 727 N N . VAL A 1 91 ? 1.846 1.524 8.476 1.00 85.00 91 VAL A N 1
ATOM 728 C CA . VAL A 1 91 ? 3.090 1.853 7.788 1.00 85.00 91 VAL A CA 1
ATOM 729 C C . VAL A 1 91 ? 3.428 3.312 8.081 1.00 85.00 91 VAL A C 1
ATOM 731 O O . VAL A 1 91 ? 2.600 4.202 7.882 1.00 85.00 91 VAL A O 1
ATOM 734 N N . MET A 1 92 ? 4.645 3.563 8.558 1.00 83.88 92 MET A N 1
ATOM 735 C CA . MET A 1 92 ? 5.144 4.919 8.783 1.00 83.88 92 MET A CA 1
ATOM 736 C C . MET A 1 92 ? 5.673 5.510 7.475 1.00 83.88 92 MET A C 1
ATOM 738 O O . MET A 1 92 ? 6.602 4.967 6.882 1.00 83.88 92 MET A O 1
ATOM 742 N N . ILE A 1 93 ? 5.109 6.639 7.042 1.00 82.56 93 ILE A N 1
ATOM 743 C CA . ILE A 1 93 ? 5.549 7.383 5.854 1.00 82.56 93 ILE A CA 1
ATOM 744 C C . ILE A 1 93 ? 5.706 8.851 6.239 1.00 82.56 93 ILE A C 1
ATOM 746 O O . ILE A 1 93 ? 4.731 9.507 6.591 1.00 82.56 93 ILE A O 1
ATOM 750 N N . GLY A 1 94 ? 6.939 9.368 6.208 1.00 77.94 94 GLY A N 1
ATOM 751 C CA . GLY A 1 94 ? 7.214 10.781 6.509 1.00 77.94 94 GLY A CA 1
ATOM 752 C C . GLY A 1 94 ? 6.773 11.232 7.910 1.00 77.94 94 GLY A C 1
ATOM 753 O O . GLY A 1 94 ? 6.442 12.395 8.096 1.00 77.94 94 GLY A O 1
ATOM 754 N N . GLY A 1 95 ? 6.715 10.312 8.881 1.00 80.12 95 GLY A N 1
ATOM 755 C CA . GLY A 1 95 ? 6.223 10.584 10.238 1.00 80.12 95 GLY A CA 1
ATOM 756 C C . GLY A 1 95 ? 4.709 10.421 10.419 1.00 80.12 95 GLY A C 1
ATOM 757 O O . GLY A 1 95 ? 4.229 10.444 11.550 1.00 80.12 95 GLY A O 1
ATOM 758 N N . GLU A 1 96 ? 3.957 10.180 9.344 1.00 80.88 96 GLU A N 1
ATOM 759 C CA . GLU A 1 96 ? 2.522 9.916 9.403 1.00 80.88 96 GLU A CA 1
ATOM 760 C C . GLU A 1 96 ? 2.224 8.410 9.327 1.00 80.88 96 GLU A C 1
ATOM 762 O O . GLU A 1 96 ? 2.877 7.654 8.603 1.00 80.88 96 GLU A O 1
ATOM 767 N N . ARG A 1 97 ? 1.215 7.965 10.085 1.00 85.94 97 ARG A N 1
ATOM 768 C CA . ARG A 1 97 ? 0.722 6.581 10.053 1.00 85.94 97 ARG A CA 1
ATOM 769 C C . ARG A 1 97 ? -0.244 6.396 8.888 1.00 85.94 97 ARG A C 1
ATOM 771 O O . ARG A 1 97 ? -1.216 7.141 8.762 1.00 85.94 97 ARG A O 1
ATOM 778 N N . ARG A 1 98 ? 0.000 5.370 8.077 1.00 87.25 98 ARG A N 1
ATOM 779 C CA . ARG A 1 98 ? -0.858 4.948 6.967 1.00 87.25 98 ARG A CA 1
ATOM 780 C C . ARG A 1 98 ? -1.245 3.485 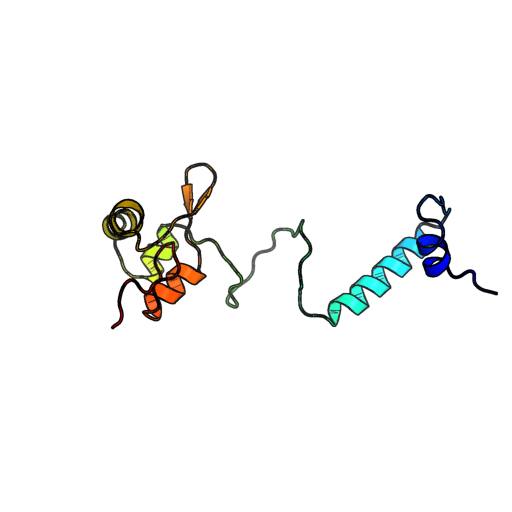7.116 1.00 87.25 98 ARG A C 1
ATOM 782 O O . ARG A 1 98 ? -0.447 2.687 7.586 1.00 87.25 98 ARG A O 1
ATOM 789 N N . TRP A 1 99 ? -2.444 3.112 6.693 1.00 87.38 99 TRP A N 1
ATOM 790 C CA . TRP A 1 99 ? -2.953 1.747 6.837 1.00 87.38 99 TRP A CA 1
ATOM 791 C C . TRP A 1 99 ? -3.179 1.096 5.486 1.00 87.38 99 TRP A C 1
ATOM 793 O O . TRP A 1 99 ? -3.676 1.730 4.561 1.00 87.38 99 TRP A O 1
ATOM 803 N N . ARG A 1 100 ? -2.840 -0.184 5.353 1.00 86.31 100 ARG A N 1
ATOM 804 C CA . ARG A 1 100 ? -3.118 -0.913 4.116 1.00 86.31 100 ARG A CA 1
ATOM 805 C C . ARG A 1 100 ? -4.607 -1.219 4.028 1.00 86.31 100 ARG A C 1
ATOM 807 O O . ARG A 1 100 ? -5.196 -1.730 4.976 1.00 86.31 100 ARG A O 1
ATOM 814 N N . GLY A 1 101 ? -5.198 -0.966 2.861 1.00 83.50 101 GLY A N 1
ATOM 815 C CA . GLY A 1 101 ? -6.584 -1.351 2.592 1.00 83.50 101 GLY A CA 1
ATOM 816 C C . GLY A 1 101 ? -6.845 -2.848 2.794 1.00 83.50 101 GLY A C 1
ATOM 817 O O . GLY A 1 101 ? -7.915 -3.202 3.273 1.00 83.50 101 GLY A O 1
ATOM 818 N N . LYS A 1 102 ? -5.852 -3.710 2.520 1.00 82.06 102 LYS A N 1
ATOM 819 C CA . LYS A 1 102 ? -5.934 -5.157 2.784 1.00 82.06 102 LYS A CA 1
ATOM 820 C C . LYS A 1 102 ? -6.183 -5.449 4.266 1.00 82.06 102 LYS A C 1
ATOM 822 O O . LYS A 1 102 ? -7.130 -6.150 4.586 1.00 82.06 102 LYS A O 1
ATOM 827 N N . ASP A 1 103 ? -5.383 -4.854 5.147 1.00 82.69 103 ASP A N 1
ATOM 828 C CA . ASP A 1 103 ? -5.468 -5.067 6.598 1.00 82.69 103 ASP A CA 1
ATOM 829 C C . ASP A 1 103 ? -6.818 -4.564 7.146 1.00 82.69 103 ASP A C 1
ATOM 831 O O . ASP A 1 103 ? -7.412 -5.179 8.022 1.00 82.69 103 ASP A O 1
ATOM 835 N N . ILE A 1 104 ? -7.350 -3.473 6.585 1.00 85.50 104 ILE A N 1
ATOM 836 C CA . ILE A 1 104 ? -8.672 -2.941 6.956 1.00 85.50 104 ILE A CA 1
ATOM 837 C C . ILE A 1 104 ? -9.806 -3.825 6.434 1.00 85.50 104 ILE A C 1
ATOM 839 O O . ILE A 1 104 ? -10.794 -4.011 7.135 1.00 85.50 104 ILE A O 1
ATOM 843 N N . SER A 1 105 ? -9.664 -4.378 5.231 1.00 83.50 105 SER A N 1
ATOM 844 C CA . SER A 1 105 ? -10.652 -5.308 4.669 1.00 83.50 105 SER A CA 1
ATOM 845 C C . SER A 1 105 ? -10.686 -6.603 5.481 1.00 83.50 105 SER A C 1
ATOM 847 O O . SER A 1 105 ? -11.762 -7.028 5.876 1.00 83.50 105 SER A O 1
ATOM 849 N N . ALA A 1 106 ? -9.521 -7.127 5.878 1.00 83.06 106 ALA A N 1
ATOM 850 C CA . ALA A 1 106 ? -9.413 -8.275 6.778 1.00 83.06 106 ALA A CA 1
ATOM 851 C C . ALA A 1 106 ? -10.076 -8.023 8.146 1.00 83.06 106 ALA A C 1
ATOM 853 O O . ALA A 1 106 ? -10.698 -8.919 8.704 1.00 83.06 106 ALA A O 1
ATOM 854 N N . ILE A 1 107 ? -10.010 -6.793 8.677 1.00 84.12 107 ILE A N 1
ATOM 855 C CA . ILE A 1 107 ? -10.751 -6.414 9.896 1.00 84.12 107 ILE A CA 1
ATOM 856 C C . ILE A 1 107 ? -12.264 -6.477 9.687 1.00 84.12 107 ILE A C 1
ATOM 858 O O . ILE A 1 107 ? -12.979 -6.931 10.578 1.00 84.12 107 ILE A O 1
ATOM 862 N N . ILE A 1 108 ? -12.754 -6.018 8.536 1.00 82.88 108 ILE A N 1
ATOM 863 C CA . ILE A 1 108 ? -14.187 -6.029 8.214 1.00 82.88 108 ILE A CA 1
ATOM 864 C C . ILE A 1 108 ? -14.682 -7.466 7.991 1.00 82.88 108 ILE A C 1
ATOM 866 O O . ILE A 1 108 ? -15.779 -7.806 8.427 1.00 82.88 108 ILE A O 1
ATOM 870 N N . GLU A 1 109 ? -13.871 -8.300 7.342 1.00 83.06 109 GLU A N 1
ATOM 871 C CA . GLU A 1 109 ? -14.170 -9.706 7.038 1.00 83.06 109 GLU A CA 1
ATOM 872 C C . GLU A 1 109 ? -13.985 -10.632 8.255 1.00 83.06 109 GLU A C 1
ATOM 874 O O . GLU A 1 109 ? -14.575 -11.707 8.304 1.00 83.06 109 GLU A O 1
ATOM 879 N N . GLY A 1 110 ? -13.232 -10.198 9.271 1.00 78.62 110 GLY A N 1
ATOM 880 C CA . GLY A 1 110 ? -12.958 -10.965 10.489 1.00 78.62 110 GLY A CA 1
ATOM 881 C C . GLY A 1 110 ? -11.697 -11.834 10.424 1.00 78.62 110 GLY A C 1
ATOM 882 O O . GLY A 1 110 ? -11.316 -12.415 11.437 1.00 78.62 110 GLY A O 1
ATOM 883 N N . ASP A 1 111 ? -10.996 -11.852 9.290 1.00 75.25 111 ASP A N 1
ATOM 884 C CA . ASP A 1 111 ? -9.773 -12.628 9.044 1.00 75.25 111 ASP A CA 1
ATOM 885 C C . ASP A 1 111 ? -8.499 -11.881 9.485 1.00 75.25 111 ASP A C 1
ATOM 887 O O . ASP A 1 111 ? -7.490 -11.821 8.777 1.00 75.25 111 ASP A O 1
ATOM 891 N N . VAL A 1 112 ? -8.534 -11.249 10.661 1.00 75.75 112 VAL A N 1
ATOM 892 C CA . VAL A 1 112 ? -7.401 -10.445 11.141 1.00 75.75 112 VAL A CA 1
ATOM 893 C C . VAL A 1 112 ? -6.247 -11.342 11.543 1.00 75.75 112 VAL A C 1
ATOM 895 O O . VAL A 1 112 ? -6.377 -12.150 12.461 1.00 75.75 112 VAL A O 1
ATOM 898 N N . THR A 1 113 ? -5.094 -11.137 10.913 1.00 71.19 113 THR A N 1
ATOM 899 C CA . THR A 1 113 ? -3.851 -11.829 11.249 1.00 71.19 113 THR A CA 1
ATOM 900 C C . THR A 1 113 ? -2.890 -10.939 12.034 1.00 71.19 113 THR A C 1
ATOM 902 O O . THR A 1 113 ? -2.773 -9.744 11.755 1.00 71.19 113 THR A O 1
ATOM 905 N N . ASP A 1 114 ? -2.160 -11.539 12.968 1.00 71.50 114 ASP A N 1
ATOM 906 C CA . ASP A 1 114 ? -1.005 -10.943 13.628 1.00 71.50 114 ASP A CA 1
ATOM 907 C C . ASP A 1 114 ? 0.162 -10.744 12.642 1.00 71.50 114 ASP A C 1
ATOM 909 O O . ASP A 1 114 ? 0.096 -11.107 11.459 1.00 71.50 114 ASP A O 1
ATOM 913 N N . TYR A 1 115 ? 1.265 -10.181 13.136 1.00 65.31 115 TYR A N 1
ATOM 914 C CA . TYR A 1 115 ? 2.478 -9.972 12.345 1.00 65.31 115 TYR A CA 1
ATOM 915 C C . TYR A 1 115 ? 3.070 -11.269 11.747 1.00 65.31 115 TYR A C 1
ATOM 917 O O . TYR A 1 115 ? 3.741 -11.230 10.714 1.00 65.31 115 TYR A O 1
ATOM 925 N N . TYR A 1 116 ? 2.810 -12.424 12.363 1.00 70.06 116 TYR A N 1
ATOM 926 C CA . TYR A 1 116 ? 3.296 -13.745 11.953 1.00 70.06 116 TYR A CA 1
ATOM 927 C C . TYR A 1 116 ? 2.285 -14.523 11.094 1.00 70.06 116 TYR A C 1
ATOM 929 O O . TYR A 1 116 ? 2.510 -15.698 10.790 1.00 70.06 116 TYR A O 1
ATOM 937 N N . GLY A 1 117 ? 1.180 -13.889 10.688 1.00 68.94 117 GLY A N 1
ATOM 938 C CA . GLY A 1 117 ? 0.136 -14.512 9.880 1.00 68.94 117 GLY A CA 1
ATOM 939 C C . GLY A 1 117 ? -0.784 -15.462 10.657 1.00 68.94 117 GLY A C 1
ATOM 940 O O . GLY A 1 117 ? -1.469 -16.274 10.038 1.00 68.94 117 GLY A O 1
ATOM 941 N N . LYS A 1 118 ? -0.802 -15.411 11.994 1.00 71.75 118 LYS A N 1
ATOM 942 C CA . LYS A 1 118 ? -1.738 -16.163 12.843 1.00 71.75 118 LYS A CA 1
ATOM 943 C C . LYS A 1 118 ? -3.023 -15.360 13.041 1.00 71.75 118 LYS A C 1
ATOM 945 O O . LYS A 1 118 ? -2.937 -14.157 13.261 1.00 71.75 118 LYS A O 1
ATOM 950 N N . PRO A 1 119 ? -4.210 -15.979 13.007 1.00 68.38 119 PRO A N 1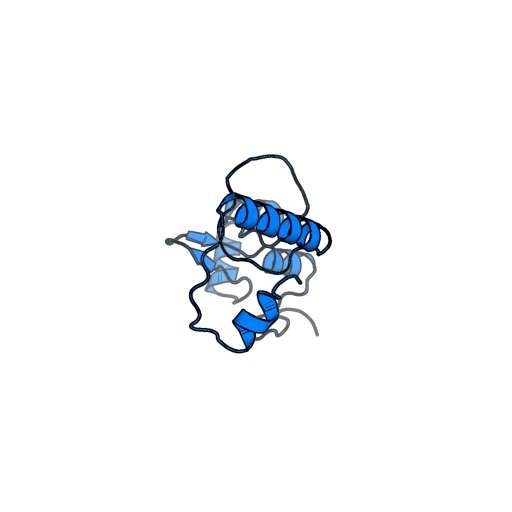
ATOM 951 C CA . PRO A 1 119 ? -5.452 -15.265 13.280 1.00 68.38 119 PRO A CA 1
ATOM 952 C C . PRO A 1 119 ? -5.467 -14.727 14.721 1.00 68.38 119 PRO A C 1
ATOM 954 O O . PRO A 1 119 ? -5.179 -15.460 15.665 1.00 68.38 119 PRO A O 1
ATOM 957 N N . VAL A 1 120 ? -5.808 -13.446 14.895 1.00 67.69 120 VAL A N 1
ATOM 958 C CA . VAL A 1 120 ? -5.938 -12.800 16.217 1.00 67.69 120 VAL A CA 1
ATOM 959 C C . VAL A 1 120 ? -7.253 -13.203 16.896 1.00 67.69 120 VAL A C 1
ATOM 961 O O . VAL A 1 120 ? -7.328 -13.266 18.122 1.00 67.69 120 VAL A O 1
ATOM 964 N N . TRP A 1 121 ? -8.285 -13.509 16.102 1.00 58.94 121 TRP A N 1
ATOM 965 C CA . TRP A 1 121 ? -9.575 -14.031 16.552 1.00 58.94 121 TRP A CA 1
ATOM 966 C C . TRP A 1 121 ? -10.004 -15.185 15.643 1.00 58.94 121 TRP A C 1
ATOM 968 O O . TRP A 1 121 ? -10.007 -15.040 14.426 1.00 58.94 121 TRP A O 1
ATOM 978 N N . GLY A 1 122 ? -10.366 -16.324 16.233 1.00 50.50 122 GLY A N 1
ATOM 979 C CA . GLY A 1 122 ? -10.749 -17.536 15.500 1.00 50.50 122 GLY A CA 1
ATOM 980 C C . GLY A 1 122 ? -10.137 -18.782 16.137 1.00 50.50 122 GLY A C 1
ATOM 981 O O . GLY A 1 122 ? -8.973 -18.764 16.519 1.00 50.50 122 GLY A O 1
ATOM 982 N N . ARG A 1 123 ? -10.973 -19.807 16.326 1.00 40.91 123 ARG A N 1
ATOM 983 C CA . ARG A 1 123 ? -10.712 -21.076 17.026 1.00 40.91 123 ARG A CA 1
ATOM 984 C C . ARG A 1 123 ? -9.670 -21.949 16.323 1.00 40.91 123 ARG A C 1
ATOM 986 O O . ARG A 1 123 ? -9.703 -21.988 15.076 1.00 40.91 123 ARG A O 1
#

Secondary structure (DSSP, 8-state):
----HHHHHHH-TT------HHHHHHHHHHHHHHHHTS------S------------SS-EEEHHHHHHHH---HHHHHHHHHTSS-S-PEEETTEEEEEHHHHHHHHHT--B-TTS-BSS--

Sequence (123 aa):
MGIDIYSLALDYPDTIIQVKASDLVEAARVFIEDLALVPEQETRGRKKTTETVEPDKPKTLLTKREVMKLLGVGETTLWRWATKYDYLHPVMIGGERRWRGKDISAIIEGDVTDYYGKPVWGR

Radius of gyration: 23.72 Å; chains: 1; bounding box: 45×34×68 Å